Protein AF-Q5YMG5-F1 (afdb_monomer_lite)

Sequence (133 aa):
MTTTVGFLAGGKCPNTAEGRVHRGDNQGGLVGSVPVIFAFQHAYYVARSGEQVRALVLPEAPVSSADTIQKGINTIPDKTNYCLTITELEPARYLVEVFERRPSGETKTYRQNVTTVHRDGRTFIDTVTSADR

Organism: Nocardia farcinica (strain IFM 10152) (NCBI:txid247156)

Structure (mmCIF, N/CA/C/O backbone):
data_AF-Q5YMG5-F1
#
_entry.id   AF-Q5YMG5-F1
#
loop_
_atom_site.group_PDB
_atom_site.id
_atom_site.type_symbol
_atom_site.label_atom_id
_atom_site.label_alt_id
_atom_site.label_comp_id
_atom_site.label_asym_id
_atom_site.label_entity_id
_atom_site.label_seq_id
_atom_site.pdbx_PDB_ins_code
_atom_site.Cartn_x
_atom_site.Cartn_y
_atom_site.Cartn_z
_atom_site.occupancy
_atom_site.B_iso_or_equiv
_atom_site.auth_seq_id
_atom_site.auth_comp_id
_atom_site.auth_asym_id
_atom_site.auth_atom_id
_atom_site.pdbx_PDB_model_num
ATOM 1 N N . MET A 1 1 ? -2.208 27.158 -4.686 1.00 39.66 1 MET A N 1
ATOM 2 C CA . MET A 1 1 ? -1.676 26.349 -3.568 1.00 39.66 1 MET A CA 1
ATOM 3 C C . MET A 1 1 ? -2.827 26.084 -2.599 1.00 39.66 1 MET A C 1
ATOM 5 O O . MET A 1 1 ? -2.974 26.843 -1.653 1.00 39.66 1 MET A O 1
ATOM 9 N N . THR A 1 2 ? -3.719 25.115 -2.860 1.00 43.62 2 THR A N 1
ATOM 10 C CA . THR A 1 2 ? -4.968 25.048 -2.059 1.00 43.62 2 THR A CA 1
ATOM 11 C C . THR A 1 2 ? -5.607 23.664 -1.899 1.00 43.62 2 THR A C 1
ATOM 13 O O . THR A 1 2 ? -6.800 23.587 -1.636 1.00 43.62 2 THR A O 1
ATOM 16 N N . THR A 1 3 ? -4.858 22.562 -2.000 1.00 50.62 3 THR A N 1
ATOM 17 C CA . THR A 1 3 ? -5.481 21.218 -1.917 1.00 50.62 3 THR A CA 1
ATOM 18 C C . THR A 1 3 ? -5.083 20.416 -0.673 1.00 50.62 3 THR A C 1
ATOM 20 O O . THR A 1 3 ? -5.770 19.469 -0.302 1.00 50.62 3 THR A O 1
ATOM 23 N N . THR A 1 4 ? -4.021 20.799 0.043 1.00 48.53 4 THR A N 1
ATOM 24 C CA . THR A 1 4 ? -3.500 19.991 1.166 1.00 48.53 4 THR A CA 1
ATOM 25 C C . THR A 1 4 ? -4.309 20.138 2.466 1.00 48.53 4 THR A C 1
ATOM 27 O O . THR A 1 4 ? -4.292 19.238 3.299 1.00 48.53 4 THR A O 1
ATOM 30 N N . VAL A 1 5 ? -5.062 21.230 2.647 1.00 48.53 5 VAL A N 1
ATOM 31 C CA . VAL A 1 5 ? -5.711 21.554 3.938 1.00 48.53 5 VAL A CA 1
ATOM 32 C C . VAL A 1 5 ? -7.025 20.786 4.167 1.00 48.53 5 VAL A C 1
ATOM 34 O O . V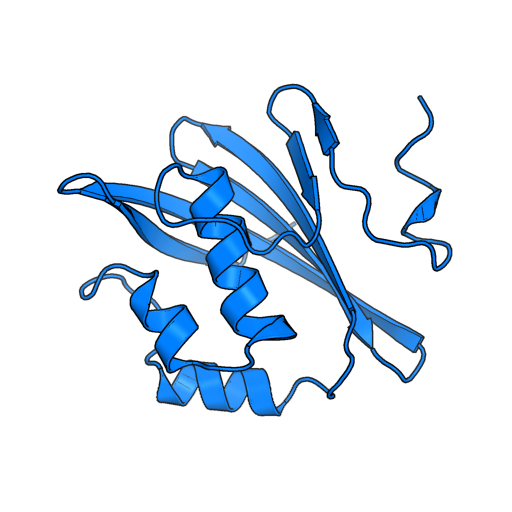AL A 1 5 ? -7.386 20.508 5.308 1.00 48.53 5 VAL A O 1
ATOM 37 N N . GLY A 1 6 ? -7.733 20.382 3.106 1.00 52.53 6 GLY A N 1
ATOM 38 C CA . GLY A 1 6 ? -9.088 19.823 3.229 1.00 52.53 6 GLY A CA 1
ATOM 39 C C . GLY A 1 6 ? -9.164 18.450 3.903 1.00 52.53 6 GLY A C 1
ATOM 40 O O . GLY A 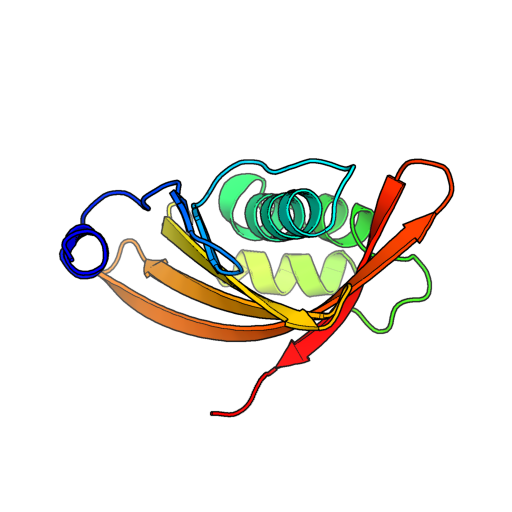1 6 ? -10.132 18.154 4.599 1.00 52.53 6 GLY A O 1
ATOM 41 N N . PHE A 1 7 ? -8.140 17.611 3.743 1.00 53.12 7 PHE A N 1
ATOM 42 C CA . PHE A 1 7 ? -8.189 16.233 4.230 1.00 53.12 7 PHE A CA 1
ATOM 43 C C . PHE A 1 7 ? -7.888 16.109 5.735 1.00 53.12 7 PHE A C 1
ATOM 45 O O . PHE A 1 7 ? -8.573 15.373 6.451 1.00 53.12 7 PHE A O 1
ATOM 52 N N . LEU A 1 8 ? -6.931 16.900 6.236 1.00 53.16 8 LEU A N 1
ATOM 53 C CA . LEU A 1 8 ? -6.587 16.949 7.664 1.00 53.16 8 LEU A CA 1
ATOM 54 C C . LEU A 1 8 ? -7.727 17.523 8.525 1.00 53.16 8 LEU A C 1
ATOM 56 O O . LEU A 1 8 ? -7.814 17.208 9.706 1.00 53.16 8 LEU A O 1
ATOM 60 N N . ALA A 1 9 ? -8.632 18.305 7.927 1.00 56.91 9 ALA A N 1
ATOM 61 C CA . ALA A 1 9 ? -9.778 18.926 8.592 1.00 56.91 9 ALA A CA 1
ATOM 62 C C . ALA A 1 9 ? -11.086 18.105 8.511 1.00 56.91 9 ALA A C 1
ATOM 64 O O . ALA A 1 9 ? -12.163 18.644 8.749 1.00 56.91 9 ALA A O 1
ATOM 65 N N . GLY A 1 10 ? -11.029 16.816 8.151 1.00 62.03 10 GLY A N 1
ATOM 66 C CA . GLY A 1 10 ? -12.227 15.962 8.088 1.00 62.03 10 GLY A CA 1
ATOM 67 C C . GLY A 1 10 ? -12.837 15.790 6.692 1.00 62.03 10 GLY A C 1
ATOM 68 O O . GLY A 1 10 ? -13.787 15.024 6.538 1.00 62.03 10 GLY A O 1
ATOM 69 N N . GLY A 1 11 ? -12.288 16.444 5.665 1.00 73.69 11 GLY A N 1
ATOM 70 C CA . GLY A 1 11 ? -12.762 16.331 4.286 1.00 73.69 11 GLY A CA 1
ATOM 71 C C . GLY A 1 11 ? -12.537 14.950 3.659 1.00 73.69 11 GLY A C 1
ATOM 72 O O . GLY A 1 11 ? -11.871 14.076 4.228 1.00 73.69 11 GLY A O 1
ATOM 73 N N . LYS A 1 12 ? -13.120 14.755 2.468 1.00 83.00 12 LYS A N 1
ATOM 74 C CA . LYS A 1 12 ? -12.897 13.565 1.628 1.00 83.00 12 LYS A CA 1
ATOM 75 C C . LYS A 1 12 ? -11.436 13.496 1.172 1.00 83.00 12 LYS A C 1
ATOM 77 O O . LYS A 1 12 ? -10.787 14.536 1.052 1.00 83.00 12 LYS A O 1
ATOM 82 N N . CYS A 1 13 ? -10.933 12.291 0.900 1.00 90.06 13 CYS A N 1
ATOM 83 C CA . CYS A 1 13 ? -9.623 12.139 0.275 1.00 90.06 13 CYS A CA 1
ATOM 84 C C . CYS A 1 13 ? -9.669 12.759 -1.133 1.00 90.06 13 CYS A C 1
ATOM 86 O O . CYS A 1 13 ? -10.543 12.404 -1.928 1.00 90.06 13 CYS A O 1
ATOM 88 N N . PRO A 1 14 ? -8.809 13.740 -1.447 1.00 89.44 14 PRO A N 1
ATOM 89 C CA . PRO A 1 14 ? -8.788 14.325 -2.776 1.00 89.44 14 PRO A CA 1
ATOM 90 C C . PRO A 1 14 ? -8.127 13.353 -3.756 1.00 89.44 14 PRO A C 1
ATOM 92 O O . PRO A 1 14 ? -7.106 12.748 -3.439 1.00 89.44 14 PRO A O 1
ATOM 95 N N . ASN A 1 15 ? -8.686 13.262 -4.960 1.00 91.56 15 ASN A N 1
ATOM 96 C CA . ASN A 1 15 ? -8.127 12.472 -6.050 1.00 91.56 15 ASN A CA 1
ATOM 97 C C . ASN A 1 15 ? -7.361 13.394 -6.998 1.00 91.56 15 ASN A C 1
ATOM 99 O O . ASN A 1 15 ? -7.971 14.096 -7.805 1.00 91.56 15 ASN A O 1
ATOM 103 N N . THR A 1 16 ? -6.033 13.433 -6.865 1.00 94.25 16 THR A N 1
ATOM 104 C CA . THR A 1 16 ? -5.163 14.319 -7.654 1.00 94.25 16 THR A CA 1
ATOM 105 C C . THR A 1 16 ? -3.921 13.602 -8.176 1.00 94.25 16 THR A C 1
ATOM 107 O O . THR A 1 16 ? -3.437 12.634 -7.587 1.00 94.25 16 THR A O 1
ATOM 110 N N . ALA A 1 17 ? -3.398 14.103 -9.295 1.00 95.31 17 ALA A N 1
ATOM 111 C CA . ALA A 1 17 ? -2.116 13.716 -9.869 1.00 95.31 17 ALA A CA 1
ATOM 112 C C . ALA A 1 17 ? -1.353 14.996 -10.238 1.00 95.31 17 ALA A C 1
ATOM 114 O O . ALA A 1 17 ? -1.767 15.737 -11.129 1.00 95.31 17 ALA A O 1
ATOM 115 N N . GLU A 1 18 ? -0.271 15.276 -9.517 1.00 94.19 18 GLU A N 1
ATOM 116 C CA . GLU A 1 18 ? 0.529 16.495 -9.642 1.00 94.19 18 GLU A CA 1
ATOM 117 C C . GLU A 1 18 ? 2.009 16.110 -9.771 1.00 94.19 18 GLU A C 1
ATOM 119 O O . GLU A 1 18 ? 2.692 15.802 -8.792 1.00 94.19 18 GLU A O 1
ATOM 124 N N . GLY A 1 19 ? 2.517 16.094 -11.006 1.00 94.88 19 GLY A N 1
ATOM 125 C CA . GLY A 1 19 ? 3.881 15.647 -11.286 1.00 94.88 19 GLY A CA 1
ATOM 126 C C . GLY A 1 19 ? 4.099 14.197 -10.845 1.00 94.88 19 GLY A C 1
ATOM 127 O O . GLY A 1 19 ? 3.452 13.294 -11.360 1.00 94.88 19 GLY A O 1
ATOM 128 N N . ARG A 1 20 ? 5.010 13.992 -9.886 1.00 96.44 20 ARG A N 1
ATOM 129 C CA . ARG A 1 20 ? 5.358 12.674 -9.317 1.00 96.44 20 ARG A CA 1
ATOM 130 C C . ARG A 1 20 ? 4.530 12.291 -8.087 1.00 96.44 20 ARG A C 1
ATOM 132 O O . ARG A 1 20 ? 4.823 11.282 -7.450 1.00 96.44 20 ARG A O 1
ATOM 139 N N . VAL A 1 21 ? 3.546 13.110 -7.713 1.00 97.69 21 VAL A N 1
ATOM 140 C CA . VAL A 1 21 ? 2.732 12.909 -6.513 1.00 97.69 21 VAL A CA 1
ATOM 141 C C . VAL A 1 21 ? 1.295 12.599 -6.906 1.00 97.69 21 VAL A C 1
ATOM 143 O O . VAL A 1 21 ? 0.642 13.375 -7.603 1.00 97.69 21 VAL A O 1
ATOM 146 N N . HIS A 1 22 ? 0.784 11.482 -6.405 1.00 97.56 22 HIS A N 1
ATOM 147 C CA . HIS A 1 22 ? -0.602 11.064 -6.561 1.00 97.56 22 HIS A CA 1
ATOM 148 C C . HIS A 1 22 ? -1.265 10.986 -5.192 1.00 97.56 22 HIS A C 1
ATOM 150 O O . HIS A 1 22 ? -0.692 10.435 -4.252 1.00 97.56 22 HIS A O 1
ATOM 156 N N . ARG A 1 23 ? -2.480 11.514 -5.070 1.00 97.50 23 ARG A N 1
ATOM 157 C CA 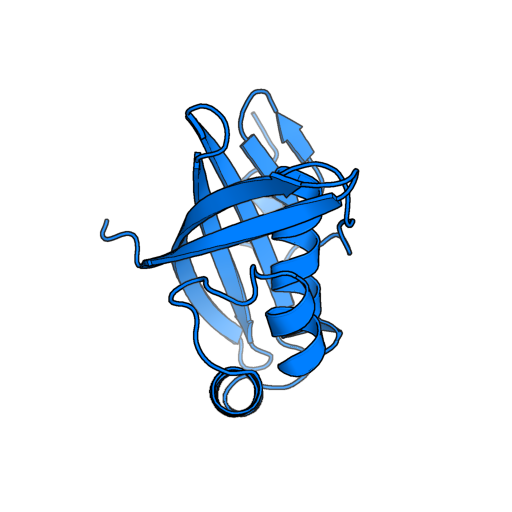. ARG A 1 23 ? -3.272 11.438 -3.840 1.00 97.50 23 ARG A CA 1
ATOM 158 C C . ARG A 1 23 ? -4.636 10.843 -4.140 1.00 97.50 23 ARG A C 1
ATOM 160 O O . ARG A 1 23 ? -5.190 11.113 -5.205 1.00 97.50 23 ARG A O 1
ATOM 167 N N . GLY A 1 24 ? -5.142 10.009 -3.239 1.00 96.31 24 GLY A N 1
ATOM 168 C CA . GLY A 1 24 ? -6.451 9.393 -3.424 1.00 96.31 24 GLY A CA 1
ATOM 169 C C . GLY A 1 24 ? -6.716 8.171 -2.555 1.00 96.31 24 GLY A C 1
ATOM 170 O O . GLY A 1 24 ? -5.851 7.689 -1.822 1.00 96.31 24 GLY A O 1
ATOM 171 N N . ASP A 1 25 ? -7.933 7.667 -2.681 1.00 95.62 25 ASP A N 1
ATOM 172 C CA . ASP A 1 25 ? -8.449 6.428 -2.093 1.00 95.62 25 ASP A CA 1
ATOM 173 C C . ASP A 1 25 ? -9.140 5.556 -3.161 1.00 95.62 25 ASP A C 1
ATOM 175 O O . ASP A 1 25 ? -9.954 4.687 -2.857 1.00 95.62 25 ASP A O 1
ATOM 179 N N . ASN A 1 26 ? -8.808 5.787 -4.437 1.00 93.56 26 ASN A N 1
ATOM 180 C CA . ASN A 1 26 ? -9.401 5.080 -5.570 1.00 93.56 26 ASN A CA 1
ATOM 181 C C . ASN A 1 26 ? -9.165 3.564 -5.497 1.00 93.56 26 ASN A C 1
ATOM 183 O O . ASN A 1 26 ? -8.157 3.098 -4.967 1.00 93.56 26 ASN A O 1
ATOM 187 N N . GLN A 1 27 ? -10.042 2.805 -6.161 1.00 96.44 27 GLN A N 1
ATOM 188 C CA . GLN A 1 27 ? -9.930 1.348 -6.291 1.00 96.44 27 GLN A CA 1
ATOM 189 C C . GLN A 1 27 ? -8.623 0.885 -6.956 1.00 96.44 27 GLN A C 1
ATOM 191 O O . GLN A 1 27 ? -8.182 -0.235 -6.718 1.00 96.44 27 GLN A O 1
ATOM 196 N N . GLY A 1 28 ? -7.992 1.726 -7.780 1.00 97.56 28 GLY A N 1
ATOM 197 C CA . GLY A 1 28 ? -6.759 1.383 -8.485 1.00 97.56 28 GLY A CA 1
ATOM 198 C C . GLY A 1 28 ? -6.980 0.444 -9.672 1.00 97.56 28 GLY A C 1
ATOM 199 O O . GLY A 1 28 ? -8.036 0.454 -10.301 1.00 97.56 28 GLY A O 1
ATOM 200 N N . GLY A 1 29 ? -5.960 -0.343 -10.015 1.00 97.88 29 GLY A N 1
ATOM 201 C CA . GLY A 1 29 ? -5.994 -1.257 -11.155 1.00 97.88 29 GLY A CA 1
ATOM 202 C C . GLY A 1 29 ? -4.789 -2.192 -11.215 1.00 97.88 29 GLY A C 1
ATOM 203 O O . GLY A 1 29 ? -3.855 -2.079 -10.430 1.00 97.88 29 GLY A O 1
ATOM 204 N N . LEU A 1 30 ? -4.811 -3.130 -12.163 1.00 98.12 30 LEU A N 1
ATOM 205 C CA . LEU A 1 30 ? -3.778 -4.167 -12.303 1.00 98.12 30 LEU A CA 1
ATOM 206 C C . LEU A 1 30 ? -2.646 -3.790 -13.269 1.00 98.12 30 LEU A C 1
ATOM 208 O O . LEU A 1 30 ? -1.695 -4.553 -13.417 1.00 98.12 30 LEU A O 1
ATOM 212 N N . VAL A 1 31 ? -2.744 -2.645 -13.945 1.00 97.94 31 VAL A N 1
ATOM 213 C CA . VAL A 1 31 ? -1.767 -2.187 -14.940 1.00 97.94 31 VAL A CA 1
ATOM 214 C C . VAL A 1 31 ? -1.295 -0.790 -14.562 1.00 97.94 31 VAL A C 1
ATOM 216 O O . VAL A 1 31 ? -2.105 0.124 -14.420 1.00 97.94 31 VAL A O 1
ATOM 219 N N . GLY A 1 32 ? 0.020 -0.637 -14.405 1.00 97.75 32 GLY A N 1
ATOM 220 C CA . GLY A 1 32 ? 0.666 0.594 -13.952 1.00 97.75 32 GLY A CA 1
ATOM 221 C C . GLY A 1 32 ? 0.959 0.591 -12.450 1.00 97.75 32 GLY A C 1
ATOM 222 O O . GLY A 1 32 ? 0.188 0.070 -11.645 1.00 97.75 32 GLY A O 1
ATOM 223 N N . SER A 1 33 ? 2.084 1.195 -12.066 1.00 97.88 33 SER A N 1
ATOM 224 C CA . SER A 1 33 ? 2.596 1.162 -10.691 1.00 97.88 33 SER A CA 1
ATOM 225 C C . SER A 1 33 ? 1.701 1.893 -9.690 1.00 97.88 33 SER A C 1
ATOM 227 O O . SER A 1 33 ? 1.338 1.342 -8.657 1.00 97.88 33 SER A O 1
ATOM 229 N N . VAL A 1 34 ? 1.274 3.116 -10.010 1.00 98.12 34 VAL A N 1
ATOM 230 C CA . VAL A 1 34 ? 0.360 3.884 -9.148 1.00 98.12 34 VAL A CA 1
ATOM 231 C C . VAL A 1 34 ? -1.016 3.202 -9.032 1.00 98.12 34 VAL A C 1
ATOM 233 O O . VAL A 1 34 ? -1.485 3.026 -7.906 1.00 98.12 34 VAL A O 1
ATOM 236 N N . PRO A 1 35 ? -1.653 2.740 -10.132 1.00 98.50 35 PRO A N 1
ATOM 237 C CA . PRO A 1 35 ? -2.873 1.939 -10.045 1.00 98.50 35 PRO A CA 1
ATOM 238 C C . PRO A 1 35 ? -2.758 0.693 -9.159 1.00 98.50 35 PRO A C 1
ATOM 240 O O . PRO A 1 35 ? -3.672 0.456 -8.367 1.00 98.50 35 PRO A O 1
ATOM 243 N N . VAL A 1 36 ? -1.665 -0.081 -9.235 1.00 98.69 36 VAL A N 1
ATOM 244 C CA . VAL A 1 36 ? -1.529 -1.287 -8.395 1.00 98.69 36 VAL A CA 1
ATOM 245 C C . VAL A 1 36 ? -1.326 -0.943 -6.919 1.00 98.69 36 VAL A C 1
ATOM 247 O O . VAL A 1 36 ? -1.850 -1.646 -6.058 1.00 98.69 36 VAL A O 1
ATOM 250 N N . ILE A 1 37 ? -0.648 0.167 -6.604 1.00 98.69 37 ILE A N 1
ATOM 251 C CA . ILE A 1 37 ? -0.499 0.648 -5.221 1.00 98.69 37 ILE A CA 1
ATOM 252 C C . ILE A 1 37 ? -1.857 1.069 -4.645 1.00 98.69 37 ILE A C 1
ATOM 254 O O . ILE A 1 37 ? -2.180 0.704 -3.513 1.00 98.69 37 ILE A O 1
ATOM 258 N N . PHE A 1 38 ? -2.685 1.776 -5.423 1.00 98.69 38 PHE A N 1
ATOM 259 C CA . PHE A 1 38 ? -4.064 2.074 -5.022 1.00 98.69 38 PHE A CA 1
ATOM 260 C C . PHE A 1 38 ? -4.870 0.791 -4.783 1.00 98.69 38 PHE A C 1
ATOM 262 O O . PHE A 1 38 ? -5.496 0.659 -3.732 1.00 98.69 38 PHE A O 1
ATOM 269 N N . ALA A 1 39 ? -4.789 -0.183 -5.697 1.00 98.75 39 ALA A N 1
ATOM 270 C CA . ALA A 1 39 ? -5.488 -1.460 -5.561 1.00 98.75 39 ALA A CA 1
ATOM 271 C C . ALA A 1 39 ? -5.050 -2.241 -4.318 1.00 98.75 39 ALA A C 1
ATOM 273 O O . ALA A 1 39 ? -5.889 -2.811 -3.624 1.00 98.75 39 ALA A O 1
ATOM 274 N N . PHE A 1 40 ? -3.753 -2.224 -4.003 1.00 98.69 40 PHE A N 1
ATOM 275 C CA . PHE A 1 40 ? -3.192 -2.898 -2.834 1.00 98.69 40 PHE A CA 1
ATOM 276 C C . PHE A 1 40 ? -3.791 -2.358 -1.531 1.00 98.69 40 PHE A C 1
ATOM 278 O O . PHE A 1 40 ? -4.259 -3.127 -0.693 1.00 98.69 40 PHE A O 1
ATOM 285 N N . GLN A 1 41 ? -3.853 -1.034 -1.384 1.00 98.25 41 GLN A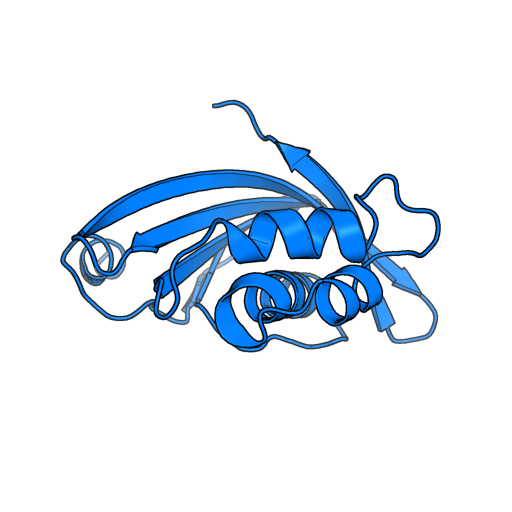 N 1
ATOM 286 C CA . GLN A 1 41 ? -4.418 -0.404 -0.188 1.00 98.25 41 GLN A CA 1
ATOM 287 C C . GLN A 1 41 ? -5.950 -0.495 -0.159 1.00 98.25 41 GLN A C 1
ATOM 289 O O . GLN A 1 41 ? -6.535 -0.714 0.900 1.00 98.25 41 GLN A O 1
ATOM 294 N N . HIS A 1 42 ? -6.617 -0.410 -1.312 1.00 98.25 42 HIS A N 1
ATOM 295 C CA . HIS A 1 42 ? -8.064 -0.605 -1.400 1.00 98.25 42 HIS A CA 1
ATOM 296 C C . HIS A 1 42 ? -8.470 -2.032 -0.999 1.00 98.25 42 HIS A C 1
ATOM 298 O O . HIS A 1 42 ? -9.454 -2.222 -0.280 1.00 98.25 42 HIS A O 1
ATOM 304 N N . ALA A 1 43 ? -7.690 -3.044 -1.390 1.00 98.62 43 ALA A N 1
ATOM 305 C CA . ALA A 1 43 ? -7.898 -4.421 -0.948 1.00 98.62 43 ALA A CA 1
ATOM 306 C C . ALA A 1 43 ? -7.773 -4.568 0.583 1.00 98.62 43 ALA A C 1
ATOM 308 O O . ALA A 1 43 ? -8.504 -5.352 1.193 1.00 98.62 43 ALA A O 1
ATOM 309 N N . TYR A 1 44 ? -6.900 -3.773 1.210 1.00 98.19 44 TYR A N 1
ATOM 310 C CA . TYR A 1 44 ? -6.682 -3.767 2.656 1.00 98.19 44 TYR A CA 1
ATOM 311 C C . TYR A 1 44 ? -7.804 -3.050 3.428 1.00 98.19 44 TYR A C 1
ATOM 313 O O . TYR A 1 44 ? -8.380 -3.618 4.356 1.00 98.19 44 TYR A O 1
ATOM 321 N N . TYR A 1 45 ? -8.147 -1.816 3.045 1.00 97.06 45 TYR A N 1
ATOM 322 C CA . TYR A 1 45 ? -9.074 -0.971 3.812 1.00 97.06 45 TYR A CA 1
ATOM 323 C C . TYR A 1 45 ? -10.542 -1.120 3.410 1.00 97.06 45 TYR A C 1
ATOM 325 O O . TYR A 1 45 ? -11.412 -1.023 4.276 1.00 97.06 45 TYR A O 1
ATOM 333 N N . VAL A 1 46 ? -10.827 -1.361 2.125 1.00 96.94 46 VAL A N 1
ATOM 334 C CA . VAL A 1 46 ? -12.202 -1.414 1.598 1.00 96.94 46 VAL A CA 1
ATOM 335 C C . VAL A 1 46 ? -12.663 -2.850 1.409 1.00 96.94 46 VAL A C 1
ATOM 337 O O . VAL A 1 46 ? -13.664 -3.245 2.000 1.00 96.94 46 VAL A O 1
ATOM 340 N N . ALA A 1 47 ? -11.924 -3.655 0.638 1.00 97.81 47 ALA A N 1
ATOM 341 C CA . ALA A 1 47 ? -12.283 -5.063 0.445 1.00 97.81 47 ALA A CA 1
ATOM 342 C C . ALA A 1 47 ? -12.019 -5.913 1.700 1.00 97.81 47 ALA A C 1
ATOM 344 O O . ALA A 1 47 ? -12.607 -6.982 1.847 1.00 97.81 47 ALA A O 1
ATOM 345 N N . ARG A 1 48 ? -11.136 -5.436 2.594 1.00 98.25 48 ARG A N 1
ATOM 346 C CA . ARG A 1 48 ? -10.773 -6.065 3.875 1.00 98.25 48 ARG A CA 1
ATOM 347 C C . ARG A 1 48 ? -10.393 -7.545 3.726 1.00 98.25 48 ARG A C 1
ATOM 349 O O . ARG A 1 48 ? -10.741 -8.371 4.569 1.00 98.25 48 ARG A O 1
ATOM 356 N N . SER A 1 49 ? -9.652 -7.863 2.660 1.00 98.69 49 SER A N 1
ATOM 357 C CA . SER A 1 49 ? -9.284 -9.231 2.280 1.00 98.69 49 SER A CA 1
ATOM 358 C C . SER A 1 49 ? -7.774 -9.386 2.107 1.00 98.69 49 SER A C 1
ATOM 360 O O . SER A 1 49 ? -7.180 -8.862 1.163 1.00 98.69 49 SER A O 1
ATOM 362 N N . GLY A 1 50 ? -7.151 -10.167 2.991 1.00 98.56 50 GLY A N 1
ATOM 363 C CA . GLY A 1 50 ? -5.731 -10.504 2.911 1.00 98.56 50 GLY A CA 1
ATOM 364 C C . GLY A 1 50 ? -5.373 -11.303 1.656 1.00 98.56 50 GLY A C 1
ATOM 365 O O . GLY A 1 50 ? -4.272 -11.152 1.129 1.00 98.56 50 GLY A O 1
ATOM 366 N N . GLU A 1 51 ? -6.311 -12.094 1.129 1.00 98.69 51 GLU A N 1
ATOM 367 C CA . GLU A 1 51 ? -6.155 -12.809 -0.141 1.00 98.69 51 GLU A CA 1
ATOM 368 C C . GLU A 1 51 ? -6.052 -11.834 -1.319 1.00 98.69 51 GLU A C 1
ATOM 370 O O . GLU A 1 51 ? -5.102 -11.913 -2.098 1.00 98.69 51 GLU A O 1
ATOM 375 N N . GLN A 1 52 ? -6.968 -10.862 -1.413 1.00 98.75 52 GLN A N 1
ATOM 376 C CA . GLN A 1 52 ? -6.928 -9.855 -2.479 1.00 98.75 52 GLN A CA 1
ATOM 377 C C . GLN A 1 52 ? -5.672 -8.985 -2.395 1.00 98.75 52 GLN A C 1
ATOM 379 O O . GLN A 1 52 ? -5.067 -8.686 -3.423 1.00 98.75 52 GLN A O 1
ATOM 384 N N . VAL A 1 53 ? -5.235 -8.629 -1.181 1.00 98.69 53 VAL A N 1
ATOM 385 C CA . VAL A 1 53 ? -3.956 -7.935 -0.979 1.00 98.69 53 VAL A CA 1
ATOM 386 C C . VAL A 1 53 ? -2.807 -8.794 -1.508 1.00 98.69 53 VAL A C 1
ATOM 388 O O . VAL A 1 53 ? -1.996 -8.323 -2.305 1.00 98.69 53 VAL A O 1
ATOM 391 N N . ARG A 1 54 ? -2.739 -10.073 -1.116 1.00 98.44 54 ARG A N 1
ATOM 392 C CA . ARG A 1 54 ? -1.635 -10.956 -1.507 1.00 98.44 54 ARG A CA 1
ATOM 393 C C . ARG A 1 54 ? -1.618 -11.264 -3.002 1.00 98.44 54 ARG A C 1
ATOM 395 O O . ARG A 1 54 ? -0.531 -11.417 -3.556 1.00 98.44 54 ARG A O 1
ATOM 402 N N . ALA A 1 55 ? -2.780 -11.304 -3.650 1.00 98.31 55 ALA A N 1
ATOM 403 C CA . ALA A 1 55 ? -2.913 -11.518 -5.087 1.00 98.31 55 ALA A CA 1
ATOM 404 C C . ALA A 1 55 ? -2.284 -10.392 -5.923 1.00 98.31 55 ALA A C 1
ATOM 406 O O . ALA A 1 55 ? -1.932 -10.630 -7.076 1.00 98.31 55 ALA A O 1
ATOM 407 N N . LEU A 1 56 ? -2.145 -9.179 -5.373 1.00 98.62 56 LEU A N 1
ATOM 408 C CA . LEU A 1 56 ? -1.512 -8.018 -6.019 1.00 98.62 56 LEU A CA 1
ATOM 409 C C . LEU A 1 56 ? 0.012 -7.980 -5.842 1.00 98.62 56 LEU A C 1
ATOM 411 O O . LEU A 1 56 ? 0.691 -7.151 -6.449 1.00 98.62 56 LEU A O 1
ATOM 415 N N . VAL A 1 57 ? 0.546 -8.873 -5.016 1.00 98.50 57 VAL A N 1
ATOM 416 C CA . VAL A 1 57 ? 1.964 -8.980 -4.688 1.00 98.50 57 VAL A CA 1
ATOM 417 C C . VAL A 1 57 ? 2.568 -10.158 -5.446 1.00 98.50 57 VAL A C 1
ATOM 419 O O . VAL A 1 57 ? 1.911 -11.186 -5.618 1.00 98.50 57 VAL A O 1
ATOM 422 N N . LEU A 1 58 ? 3.828 -10.049 -5.865 1.00 97.19 58 LEU A N 1
ATOM 423 C CA . LEU A 1 58 ? 4.547 -11.182 -6.444 1.00 97.19 58 LEU A CA 1
ATOM 424 C C . LEU A 1 58 ? 4.509 -12.414 -5.521 1.00 97.19 58 LEU A C 1
ATOM 426 O O . LEU A 1 58 ? 4.669 -12.275 -4.304 1.00 97.19 58 LEU A O 1
ATOM 430 N N . PRO A 1 59 ? 4.310 -13.635 -6.041 1.00 94.38 59 PRO A N 1
ATOM 431 C CA . PRO A 1 59 ? 4.306 -14.845 -5.217 1.00 94.38 59 PRO A CA 1
ATOM 432 C C . PRO A 1 59 ? 5.586 -15.028 -4.388 1.00 94.38 59 PRO A C 1
ATOM 434 O O . PRO A 1 59 ? 5.505 -15.428 -3.232 1.00 94.38 59 PRO A O 1
ATOM 437 N N . GLU A 1 60 ? 6.744 -14.663 -4.932 1.00 94.38 60 GLU A N 1
ATOM 438 C CA . GLU A 1 60 ? 8.057 -14.798 -4.295 1.00 94.38 60 GLU A CA 1
ATOM 439 C C . GLU A 1 60 ? 8.489 -13.593 -3.441 1.00 94.38 60 GLU A C 1
ATOM 441 O O . GLU A 1 60 ? 9.515 -13.659 -2.765 1.00 94.38 60 GLU A O 1
ATOM 446 N N . ALA A 1 61 ? 7.732 -12.491 -3.465 1.00 95.50 61 ALA A N 1
ATOM 447 C CA . ALA A 1 61 ? 8.083 -11.282 -2.729 1.00 95.50 61 ALA A CA 1
ATOM 448 C C . ALA A 1 61 ? 8.092 -11.507 -1.206 1.00 95.50 61 ALA A C 1
ATOM 450 O O . ALA A 1 61 ? 7.233 -12.232 -0.685 1.00 95.50 61 ALA A O 1
ATOM 451 N N . PRO A 1 62 ? 8.981 -10.818 -0.463 1.00 93.44 62 PRO A N 1
ATOM 452 C CA . PRO A 1 62 ? 9.104 -10.921 0.992 1.00 93.44 62 PRO A CA 1
ATOM 453 C C . PRO A 1 62 ? 7.996 -10.142 1.727 1.00 93.44 62 PRO A C 1
ATOM 455 O O . PRO A 1 62 ? 8.250 -9.377 2.654 1.00 93.44 62 PRO A O 1
ATOM 458 N N . VAL A 1 63 ? 6.746 -10.315 1.304 1.00 94.25 63 VAL A N 1
ATOM 459 C CA . VAL A 1 63 ? 5.554 -9.734 1.927 1.00 94.25 63 VAL A CA 1
ATOM 460 C C . VAL A 1 63 ? 4.797 -10.839 2.658 1.00 94.25 63 VAL A C 1
ATOM 462 O O . VAL A 1 63 ? 4.757 -11.989 2.220 1.00 94.25 63 VAL A O 1
ATOM 465 N N . SER A 1 64 ? 4.184 -10.475 3.786 1.00 96.12 64 SER A N 1
ATOM 466 C CA . SER A 1 64 ? 3.413 -11.381 4.644 1.00 96.12 64 SER A CA 1
ATOM 467 C C . SER A 1 64 ? 2.387 -12.231 3.876 1.00 96.12 64 SER A C 1
ATOM 469 O O . SER A 1 64 ? 1.838 -11.809 2.859 1.00 96.12 64 SER A O 1
ATOM 471 N N . SER A 1 65 ? 2.085 -13.427 4.393 1.00 97.75 65 SER A N 1
ATOM 472 C CA . SER A 1 65 ? 1.030 -14.293 3.848 1.00 97.75 65 SER A CA 1
ATOM 473 C C . SER A 1 65 ? -0.360 -13.653 3.948 1.00 97.75 65 SER A C 1
ATOM 475 O O . SER A 1 65 ? -0.587 -12.788 4.796 1.00 97.75 65 SER A O 1
ATOM 477 N N . ALA A 1 66 ? -1.310 -14.128 3.132 1.00 98.38 66 ALA A N 1
ATOM 478 C CA . ALA A 1 66 ? -2.702 -13.671 3.164 1.00 98.38 66 ALA A CA 1
ATOM 479 C C . ALA A 1 66 ? -3.313 -13.752 4.577 1.00 98.38 66 ALA A C 1
ATOM 481 O O . ALA A 1 66 ? -3.902 -12.778 5.035 1.00 98.38 66 ALA A O 1
ATOM 482 N N . ASP A 1 67 ? -3.086 -14.848 5.309 1.00 98.44 67 ASP A N 1
ATOM 483 C CA . ASP A 1 67 ? -3.588 -15.015 6.682 1.00 98.44 67 ASP A CA 1
ATOM 484 C C . ASP A 1 67 ? -2.981 -14.012 7.667 1.00 98.44 67 ASP A C 1
ATOM 486 O O . ASP A 1 67 ? -3.665 -13.483 8.543 1.00 98.44 67 ASP A O 1
ATOM 490 N N . THR A 1 68 ? -1.682 -13.733 7.536 1.00 98.25 68 THR A N 1
ATOM 491 C CA . THR A 1 68 ? -1.000 -12.752 8.392 1.00 98.25 68 THR A CA 1
ATOM 492 C C . THR A 1 68 ? -1.499 -11.342 8.096 1.00 98.25 68 THR A C 1
ATOM 494 O O . THR A 1 68 ? -1.781 -10.579 9.021 1.00 98.25 68 THR A O 1
ATOM 497 N N . ILE A 1 69 ? -1.687 -11.016 6.816 1.00 98.38 69 ILE A N 1
ATOM 498 C CA . ILE A 1 69 ? -2.296 -9.755 6.391 1.00 98.38 69 ILE A CA 1
ATOM 499 C C . ILE A 1 69 ? -3.723 -9.652 6.937 1.00 98.38 69 ILE A C 1
ATOM 501 O O . ILE A 1 69 ? -4.072 -8.622 7.511 1.00 98.38 69 ILE A O 1
ATOM 505 N N . GLN A 1 70 ? -4.528 -10.714 6.834 1.00 98.81 70 GLN A N 1
ATOM 506 C CA . GLN A 1 70 ? -5.903 -10.729 7.330 1.00 98.81 70 GLN A CA 1
ATOM 507 C C . GLN A 1 70 ? -5.964 -10.479 8.839 1.00 98.81 70 GLN A C 1
ATOM 509 O O . GLN A 1 70 ? -6.799 -9.701 9.296 1.00 98.81 70 GLN A O 1
ATOM 514 N N . LYS A 1 71 ? -5.050 -11.069 9.622 1.00 98.44 71 LYS A N 1
ATOM 515 C CA . LYS A 1 71 ? -4.932 -10.767 11.057 1.00 98.44 71 LYS A CA 1
ATOM 516 C C . LYS A 1 71 ? -4.695 -9.275 11.295 1.00 98.44 71 LYS A C 1
ATOM 518 O O . LYS A 1 71 ? -5.339 -8.713 12.173 1.00 98.44 71 LYS A O 1
ATOM 523 N N . GLY A 1 72 ? -3.838 -8.636 10.496 1.00 96.69 72 GLY A N 1
ATOM 524 C CA . GLY A 1 72 ? -3.623 -7.187 10.525 1.00 96.69 72 GLY A CA 1
ATOM 525 C C . GLY A 1 72 ? -4.890 -6.390 10.204 1.00 96.69 72 GLY A C 1
ATOM 526 O O . GLY A 1 72 ? -5.282 -5.536 10.997 1.00 96.69 72 GLY A O 1
ATOM 527 N N . ILE A 1 73 ? -5.574 -6.720 9.102 1.00 98.25 73 ILE A N 1
ATOM 528 C CA . ILE A 1 73 ? -6.839 -6.082 8.685 1.00 98.25 73 ILE A CA 1
ATOM 529 C C . ILE A 1 73 ? -7.884 -6.148 9.807 1.00 98.25 73 ILE A C 1
ATOM 531 O O . ILE A 1 73 ? -8.554 -5.154 10.089 1.00 98.25 73 ILE A O 1
ATOM 535 N N . ASN A 1 74 ? -7.980 -7.289 10.495 1.00 98.06 74 ASN A N 1
ATOM 536 C CA . ASN A 1 74 ? -8.928 -7.503 11.588 1.00 98.06 74 ASN A CA 1
ATOM 537 C C . ASN A 1 74 ? -8.641 -6.630 12.825 1.00 98.06 74 ASN A C 1
ATOM 539 O O . ASN A 1 74 ? -9.527 -6.449 13.657 1.00 98.06 74 ASN A O 1
ATOM 543 N N . THR A 1 75 ? -7.433 -6.066 12.959 1.00 96.56 75 THR A N 1
ATOM 544 C CA . THR A 1 75 ? -7.123 -5.085 14.019 1.00 96.56 75 THR A CA 1
ATOM 545 C C . THR A 1 75 ? -7.606 -3.669 13.692 1.00 96.56 75 THR A C 1
ATOM 547 O O . THR A 1 75 ? -7.645 -2.808 14.575 1.00 96.56 75 THR A O 1
ATOM 550 N N . ILE A 1 76 ? -7.965 -3.405 12.432 1.00 96.25 76 ILE A N 1
ATOM 551 C CA . ILE A 1 76 ? -8.433 -2.099 11.970 1.00 96.25 76 ILE A CA 1
ATOM 552 C C . ILE A 1 76 ? -9.960 -2.049 12.078 1.00 96.25 76 ILE A C 1
ATOM 554 O O . ILE A 1 76 ? -10.629 -2.906 11.489 1.00 96.25 76 ILE A O 1
ATOM 558 N N . PRO A 1 77 ? -10.535 -1.052 12.779 1.00 96.31 77 PRO A N 1
ATOM 559 C CA . PRO A 1 77 ? -11.983 -0.906 12.878 1.00 96.31 77 PRO A CA 1
ATOM 560 C C . PRO A 1 77 ? -12.654 -0.794 11.507 1.00 96.31 77 PRO A C 1
ATOM 562 O O . PRO A 1 77 ? -12.142 -0.118 10.607 1.00 96.31 77 PRO A O 1
ATOM 565 N N . ASP A 1 78 ? -13.839 -1.389 11.370 1.00 93.25 78 ASP A N 1
ATOM 566 C CA . ASP A 1 78 ? -14.690 -1.158 10.203 1.00 93.25 78 ASP A CA 1
ATOM 567 C C . ASP A 1 78 ? -14.979 0.340 10.041 1.00 93.25 78 ASP A C 1
ATOM 569 O O . ASP A 1 78 ? -15.053 1.088 11.018 1.00 93.25 78 ASP A O 1
ATOM 573 N N . LYS A 1 79 ? -15.166 0.785 8.793 1.00 90.00 79 LYS A N 1
ATOM 574 C CA . LYS A 1 79 ? -15.395 2.200 8.438 1.00 90.00 79 LYS A CA 1
ATOM 575 C C . LYS A 1 79 ? -14.219 3.135 8.774 1.00 90.00 79 LYS A C 1
ATOM 577 O O . LYS A 1 79 ? -14.402 4.353 8.825 1.00 90.00 79 LYS A O 1
ATOM 582 N N . THR A 1 80 ? -13.013 2.595 8.974 1.00 94.56 80 THR A N 1
ATOM 583 C CA . THR A 1 80 ? -11.782 3.398 8.939 1.00 94.56 80 THR A CA 1
ATOM 584 C C . THR A 1 80 ? -11.627 4.001 7.545 1.00 94.56 80 THR A C 1
ATOM 586 O O . THR A 1 80 ? -11.620 3.284 6.549 1.00 94.56 80 THR A O 1
ATOM 589 N N . ASN A 1 81 ? -11.528 5.328 7.476 1.00 94.19 81 ASN A N 1
ATOM 590 C CA . ASN A 1 81 ? -11.224 6.026 6.231 1.00 94.19 81 ASN A CA 1
ATOM 591 C C . ASN A 1 81 ? -9.710 6.056 6.044 1.00 94.19 81 ASN A C 1
ATOM 593 O O . ASN A 1 81 ? -8.978 6.193 7.026 1.00 94.19 81 ASN A O 1
ATOM 597 N N . TYR A 1 82 ? -9.252 6.001 4.798 1.00 96.00 82 TYR A N 1
ATOM 598 C CA . TYR A 1 82 ? -7.841 6.151 4.471 1.00 96.00 82 TYR A CA 1
ATOM 599 C C . TYR A 1 82 ? -7.647 7.120 3.305 1.00 96.00 82 TYR A C 1
ATOM 601 O O . TYR A 1 82 ? -8.585 7.429 2.575 1.00 96.00 82 TYR A O 1
ATOM 609 N N . CYS A 1 83 ? -6.430 7.630 3.153 1.00 96.88 83 CYS A N 1
ATOM 610 C CA . CYS A 1 83 ? -6.026 8.410 1.990 1.00 96.88 83 CYS A CA 1
ATOM 611 C C . CYS A 1 83 ? -4.538 8.220 1.756 1.00 96.88 8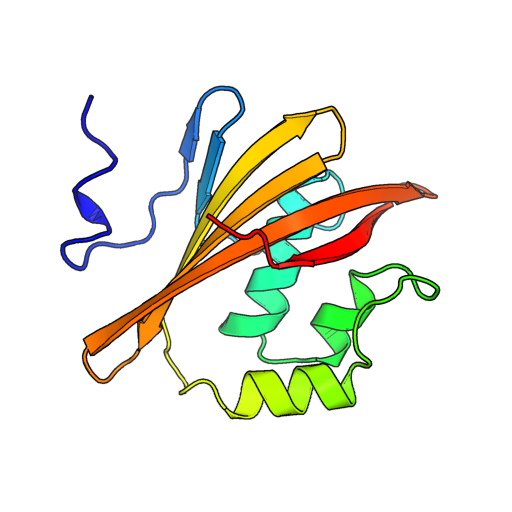3 CYS A C 1
ATOM 613 O O . CYS A 1 83 ? -3.736 8.329 2.689 1.00 96.88 83 CYS A O 1
ATOM 615 N N . LEU A 1 84 ? -4.179 7.938 0.510 1.00 98.06 84 LEU A N 1
ATOM 616 C CA . LEU A 1 84 ? -2.796 7.734 0.118 1.00 98.06 84 LEU A CA 1
ATOM 617 C C . LEU A 1 84 ? -2.193 9.032 -0.387 1.00 98.06 84 LEU A C 1
ATOM 619 O O . LEU A 1 84 ? -2.846 9.766 -1.120 1.00 98.06 84 LEU A O 1
ATOM 623 N N . THR A 1 85 ? -0.926 9.266 -0.068 1.00 97.88 85 THR A N 1
ATOM 624 C CA . THR A 1 85 ? -0.036 10.106 -0.875 1.00 97.88 85 THR A CA 1
ATOM 625 C C . THR A 1 85 ? 1.082 9.213 -1.399 1.00 97.88 85 THR A C 1
ATOM 627 O O . THR A 1 85 ? 1.865 8.677 -0.623 1.00 97.88 85 THR A O 1
ATOM 630 N N . ILE A 1 86 ? 1.130 9.021 -2.712 1.00 98.25 86 ILE A N 1
ATOM 631 C CA . ILE A 1 86 ? 2.115 8.199 -3.412 1.00 98.25 86 ILE A CA 1
ATOM 632 C C . ILE A 1 86 ? 3.077 9.152 -4.111 1.00 98.25 86 ILE A C 1
ATOM 634 O O . ILE A 1 86 ? 2.659 9.923 -4.971 1.00 98.25 86 ILE A O 1
ATOM 638 N N . THR A 1 87 ? 4.353 9.099 -3.749 1.00 98.38 87 THR A N 1
ATOM 639 C CA . THR A 1 87 ? 5.411 9.904 -4.364 1.00 98.38 87 THR A CA 1
ATOM 640 C C . THR A 1 87 ? 6.369 8.988 -5.106 1.00 98.38 87 THR A C 1
ATOM 642 O O . THR A 1 87 ? 6.990 8.123 -4.493 1.00 98.38 87 THR A O 1
ATOM 645 N N . GLU A 1 88 ? 6.508 9.176 -6.415 1.00 98.06 88 GLU A N 1
ATOM 646 C CA . GLU A 1 88 ? 7.525 8.484 -7.207 1.00 98.06 88 GLU A CA 1
ATOM 647 C C . GLU A 1 88 ? 8.911 9.064 -6.908 1.00 98.06 88 GLU A C 1
ATOM 649 O O . GLU A 1 88 ? 9.203 10.226 -7.211 1.00 98.06 88 GLU A O 1
ATOM 654 N N . LEU A 1 89 ? 9.767 8.248 -6.295 1.00 97.31 89 LEU A N 1
ATOM 655 C CA . LEU A 1 89 ? 11.136 8.628 -5.953 1.00 97.31 89 LEU A CA 1
ATOM 656 C C . LEU A 1 89 ? 12.057 8.405 -7.155 1.00 97.31 89 LEU A C 1
ATOM 658 O O . LEU A 1 89 ? 12.778 9.311 -7.574 1.00 97.31 89 LEU A O 1
ATOM 662 N N . GLU A 1 90 ? 11.955 7.211 -7.734 1.00 96.44 90 GLU A N 1
ATOM 663 C CA . GLU A 1 90 ? 12.695 6.707 -8.891 1.00 96.44 90 GLU A CA 1
ATOM 664 C C . GLU A 1 90 ? 11.760 5.791 -9.701 1.00 96.44 90 GLU A C 1
ATOM 666 O O . GLU A 1 90 ? 10.738 5.352 -9.159 1.00 96.44 90 GLU A O 1
ATOM 671 N N . PRO A 1 91 ? 12.091 5.444 -10.960 1.00 96.06 91 PRO A N 1
ATOM 672 C CA . PRO A 1 91 ? 11.286 4.505 -11.730 1.00 96.06 91 PRO A CA 1
ATOM 673 C C . PRO A 1 91 ? 10.989 3.229 -10.934 1.00 96.06 91 PRO A C 1
ATOM 675 O O . PRO A 1 91 ? 11.897 2.556 -10.446 1.00 96.06 91 PRO A O 1
ATOM 678 N N . ALA A 1 92 ? 9.700 2.914 -10.802 1.00 97.00 92 ALA A N 1
ATOM 679 C CA . ALA A 1 92 ? 9.189 1.756 -10.068 1.00 97.00 92 ALA A CA 1
ATOM 680 C C . ALA A 1 92 ? 9.465 1.731 -8.544 1.00 97.00 92 ALA A C 1
ATOM 682 O O . ALA A 1 92 ? 9.250 0.690 -7.915 1.00 97.00 92 ALA A O 1
ATOM 683 N N . ARG A 1 93 ? 9.893 2.851 -7.939 1.00 98.38 93 ARG A N 1
ATOM 684 C CA . ARG A 1 93 ? 10.115 3.009 -6.490 1.00 98.38 93 ARG A CA 1
ATOM 685 C C . ARG A 1 93 ? 9.326 4.193 -5.941 1.00 98.38 93 ARG A C 1
ATOM 687 O O . ARG A 1 93 ? 9.480 5.331 -6.390 1.00 98.38 93 ARG A O 1
ATOM 694 N N . TYR A 1 94 ? 8.519 3.933 -4.921 1.00 98.56 94 TYR A N 1
ATOM 695 C CA . TYR A 1 94 ? 7.546 4.886 -4.405 1.00 98.56 94 TYR A CA 1
ATOM 696 C C . TYR A 1 94 ? 7.631 5.000 -2.887 1.00 98.56 94 TYR A C 1
ATOM 698 O O . TYR A 1 94 ? 7.716 3.991 -2.188 1.00 98.56 94 TYR A O 1
ATOM 706 N N . LEU A 1 95 ? 7.525 6.227 -2.380 1.00 98.38 95 LEU A N 1
ATOM 707 C CA . LEU A 1 95 ? 7.139 6.473 -0.996 1.00 98.38 95 LEU A CA 1
ATOM 708 C C . LEU A 1 95 ? 5.614 6.547 -0.938 1.00 98.38 95 LEU A C 1
ATOM 710 O O . LEU A 1 95 ? 5.003 7.391 -1.595 1.00 98.38 95 LEU A O 1
ATOM 714 N N . VAL A 1 96 ? 5.004 5.678 -0.143 1.00 98.25 96 VAL A N 1
ATOM 715 C CA . VAL A 1 96 ? 3.562 5.643 0.091 1.00 98.25 96 VAL A CA 1
ATOM 716 C C . VAL A 1 96 ? 3.295 6.065 1.526 1.00 98.25 96 VAL A C 1
ATOM 718 O O . VAL A 1 96 ? 3.682 5.385 2.475 1.00 98.25 96 VAL A O 1
ATOM 721 N N . GLU A 1 97 ? 2.618 7.195 1.687 1.00 97.94 97 GLU A N 1
ATOM 722 C CA . GLU A 1 97 ? 2.082 7.635 2.968 1.00 97.94 97 GLU A CA 1
ATOM 723 C C . GLU A 1 97 ? 0.603 7.256 3.044 1.00 97.94 97 GLU A C 1
ATOM 725 O O . GLU A 1 97 ? -0.194 7.678 2.205 1.00 97.94 97 GLU A O 1
ATOM 730 N N . VAL A 1 98 ? 0.234 6.472 4.054 1.00 97.00 98 VAL A N 1
ATOM 731 C CA . VAL A 1 98 ? -1.149 6.079 4.335 1.00 97.00 98 VAL A CA 1
ATOM 732 C C . VAL A 1 98 ? -1.612 6.840 5.560 1.00 97.00 98 VAL A C 1
ATOM 734 O O . VAL A 1 98 ? -1.123 6.594 6.661 1.00 97.00 98 VAL A O 1
ATOM 737 N N . PHE A 1 99 ? -2.554 7.757 5.388 1.00 96.31 99 PHE A N 1
ATOM 738 C CA . PHE A 1 99 ? -3.246 8.362 6.518 1.00 96.31 99 PHE A CA 1
ATOM 739 C C . PHE A 1 99 ? -4.536 7.599 6.795 1.00 96.31 99 PHE A C 1
ATOM 741 O O . PHE A 1 99 ? -5.347 7.431 5.889 1.00 96.31 99 PHE A O 1
ATOM 748 N N . GLU A 1 100 ? -4.748 7.204 8.045 1.00 95.12 100 GLU A N 1
ATOM 749 C CA . GLU A 1 100 ? -5.972 6.594 8.551 1.00 95.12 100 GLU A CA 1
ATOM 750 C C . GLU A 1 100 ? -6.735 7.567 9.448 1.00 95.12 100 GLU A C 1
ATOM 752 O O . GLU A 1 100 ? -6.151 8.254 10.289 1.00 95.12 100 GLU A O 1
ATOM 757 N N . ARG A 1 101 ? -8.064 7.542 9.342 1.00 94.00 101 ARG A N 1
ATOM 758 C CA . ARG A 1 101 ? -8.985 8.153 10.301 1.00 94.00 101 ARG A CA 1
ATOM 759 C C . ARG A 1 101 ? -10.010 7.123 10.747 1.00 94.00 101 ARG A C 1
ATOM 761 O O . ARG A 1 101 ? -10.887 6.722 9.975 1.00 94.00 101 ARG A O 1
ATOM 768 N N . ARG A 1 102 ? -9.893 6.707 12.004 1.00 94.06 102 ARG A N 1
ATOM 769 C CA . ARG A 1 102 ? -10.765 5.711 12.629 1.00 94.06 102 ARG A CA 1
ATOM 770 C C . ARG A 1 102 ? -12.113 6.331 13.007 1.00 94.06 102 ARG A C 1
ATOM 772 O O . ARG A 1 102 ? -12.187 7.544 13.219 1.00 94.06 102 ARG A O 1
ATOM 779 N N . PRO A 1 103 ? -13.172 5.520 13.169 1.00 92.62 103 PRO A N 1
ATOM 780 C CA . PRO A 1 103 ? -14.480 6.013 13.605 1.00 92.62 103 PRO A CA 1
ATOM 781 C C . PRO A 1 103 ? -14.463 6.734 14.961 1.00 92.62 103 PRO A C 1
ATOM 783 O O . PRO A 1 103 ? -15.291 7.607 15.193 1.00 92.62 103 PRO A O 1
ATOM 786 N N . SER A 1 104 ? -13.511 6.403 15.843 1.00 92.50 104 SER A N 1
ATOM 787 C CA . SER A 1 104 ? -13.306 7.076 17.135 1.00 92.50 104 SER A CA 1
ATOM 788 C C . SER A 1 104 ? -12.753 8.501 17.015 1.00 92.50 104 SER A C 1
ATOM 790 O O . SER A 1 104 ? -12.699 9.214 18.012 1.00 92.50 104 SER A O 1
ATOM 792 N N . GLY A 1 105 ? -12.301 8.907 15.825 1.00 89.12 105 GLY A N 1
ATOM 793 C CA . GLY A 1 105 ? -11.568 10.152 15.596 1.00 89.12 105 GLY A CA 1
ATOM 794 C C . GLY A 1 105 ? -10.048 10.016 15.729 1.00 89.1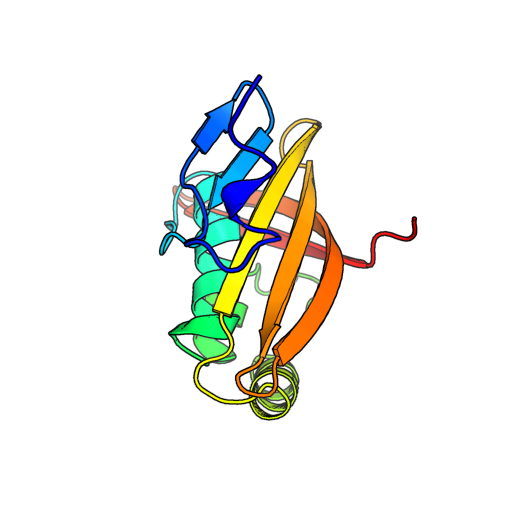2 105 GLY A C 1
ATOM 795 O O . GLY A 1 105 ? -9.336 10.947 15.364 1.00 89.12 105 GLY A O 1
ATOM 796 N N . GLU A 1 106 ? -9.534 8.868 16.189 1.00 93.19 106 GLU A N 1
ATOM 797 C CA . GLU A 1 106 ? -8.093 8.584 16.194 1.00 93.19 106 GLU A CA 1
ATOM 798 C C . GLU A 1 106 ? -7.543 8.599 14.758 1.00 93.19 106 GLU A C 1
ATOM 800 O O . GLU A 1 106 ? -8.128 8.004 13.845 1.00 93.19 106 GLU A O 1
ATOM 805 N N . THR A 1 107 ? -6.401 9.259 14.564 1.00 92.94 107 THR A N 1
ATOM 806 C CA . THR A 1 107 ? -5.704 9.326 13.278 1.00 92.94 107 THR A CA 1
ATOM 807 C C . THR A 1 107 ? -4.320 8.702 13.371 1.00 92.94 107 THR A C 1
ATOM 809 O O . THR A 1 107 ? -3.659 8.765 14.409 1.00 92.94 107 THR A O 1
ATOM 812 N N . LYS A 1 108 ? -3.875 8.078 12.278 1.00 94.19 108 LYS A N 1
ATOM 813 C CA . LYS A 1 108 ? -2.532 7.498 12.157 1.00 94.19 108 LYS A CA 1
ATOM 814 C C . LYS A 1 108 ? -1.960 7.782 10.782 1.00 94.19 108 LYS A C 1
ATOM 816 O O . LYS A 1 108 ? -2.706 7.859 9.814 1.00 94.19 108 LYS A O 1
ATOM 821 N N . THR A 1 109 ? -0.639 7.881 10.700 1.00 94.69 109 THR A N 1
ATOM 822 C CA . THR A 1 109 ? 0.071 7.933 9.422 1.00 94.69 109 THR A CA 1
ATOM 823 C C . THR A 1 109 ? 1.142 6.863 9.400 1.00 94.69 109 THR A C 1
ATOM 825 O O . THR A 1 109 ? 1.980 6.803 10.300 1.00 94.69 109 THR A O 1
ATOM 828 N N . TYR A 1 110 ? 1.130 6.057 8.349 1.00 94.12 110 TYR A N 1
ATOM 829 C CA . TYR A 1 110 ? 2.138 5.050 8.059 1.00 94.12 110 TYR A CA 1
ATOM 830 C C . TYR A 1 110 ? 2.916 5.463 6.818 1.00 94.12 110 TYR A C 1
ATOM 832 O O . TYR A 1 110 ? 2.348 6.046 5.896 1.00 94.12 110 TYR A O 1
ATOM 840 N N . ARG A 1 111 ? 4.212 5.157 6.788 1.00 96.31 111 ARG A N 1
ATOM 841 C CA . ARG A 1 111 ? 5.073 5.406 5.631 1.00 96.31 111 ARG A CA 1
ATOM 842 C C . ARG A 1 111 ? 5.706 4.108 5.175 1.00 96.31 111 ARG A C 1
ATOM 844 O O . ARG A 1 111 ? 6.208 3.339 5.995 1.00 96.31 111 ARG A O 1
ATOM 851 N N . GLN A 1 112 ? 5.656 3.867 3.874 1.00 97.56 112 GLN A N 1
ATOM 852 C CA . GLN A 1 112 ? 6.110 2.630 3.261 1.00 97.56 112 GLN A CA 1
ATOM 853 C C . GLN A 1 112 ? 6.954 2.945 2.029 1.00 97.56 112 GLN A C 1
ATOM 855 O O . GLN A 1 112 ? 6.543 3.749 1.194 1.00 97.56 112 GLN A O 1
ATOM 860 N N . ASN A 1 113 ? 8.102 2.290 1.892 1.00 98.12 113 ASN A N 1
ATOM 861 C CA . ASN A 1 113 ? 8.793 2.202 0.614 1.00 98.12 113 ASN A CA 1
ATOM 862 C C . ASN A 1 113 ? 8.208 1.019 -0.153 1.00 98.12 113 ASN A C 1
ATOM 864 O O . ASN A 1 113 ? 8.148 -0.096 0.369 1.00 98.12 113 ASN A O 1
ATOM 868 N N . VAL A 1 114 ? 7.762 1.278 -1.377 1.00 98.44 114 VAL A N 1
ATOM 869 C CA . VAL A 1 114 ? 7.116 0.289 -2.236 1.00 98.44 114 VAL A CA 1
ATOM 870 C C . VAL A 1 114 ? 7.853 0.203 -3.560 1.00 98.44 114 VAL A C 1
ATOM 872 O O . VAL A 1 114 ? 8.073 1.220 -4.220 1.00 98.44 114 VAL A O 1
ATOM 875 N N . THR A 1 115 ? 8.192 -1.015 -3.972 1.00 98.50 115 THR A N 1
ATOM 876 C CA . THR A 1 115 ? 8.651 -1.290 -5.338 1.00 98.50 115 THR A CA 1
ATOM 877 C C . THR A 1 115 ? 7.596 -2.054 -6.115 1.00 98.50 115 THR A C 1
ATOM 879 O O . THR A 1 115 ? 6.810 -2.821 -5.554 1.00 98.50 115 THR A O 1
ATOM 882 N N . THR A 1 116 ? 7.572 -1.838 -7.425 1.00 98.56 116 THR A N 1
ATOM 883 C CA . THR A 1 116 ? 6.651 -2.524 -8.335 1.00 98.56 116 THR A CA 1
ATOM 884 C C . THR A 1 116 ? 7.403 -3.174 -9.481 1.00 98.56 116 THR A C 1
ATOM 886 O O . THR A 1 116 ? 8.439 -2.668 -9.903 1.00 98.56 116 THR A O 1
ATOM 889 N N . VAL A 1 117 ? 6.838 -4.224 -10.064 1.00 98.25 117 VAL A N 1
ATOM 890 C CA . VAL A 1 117 ? 7.348 -4.822 -11.301 1.00 98.25 117 VAL A CA 1
ATOM 891 C C . VAL A 1 117 ? 6.215 -5.029 -12.296 1.00 98.25 117 VAL A C 1
ATOM 893 O O . VAL A 1 117 ? 5.087 -5.313 -11.901 1.00 98.25 117 VAL A O 1
ATOM 896 N N . HIS A 1 118 ? 6.505 -4.910 -13.589 1.00 97.69 118 HIS A N 1
ATOM 897 C CA . HIS A 1 118 ? 5.581 -5.295 -14.651 1.00 97.69 118 HIS A CA 1
ATOM 898 C C . HIS A 1 118 ? 5.989 -6.655 -15.229 1.00 97.69 118 HIS A C 1
ATOM 900 O O . HIS A 1 118 ? 7.150 -6.842 -15.588 1.00 97.69 118 HIS A O 1
ATOM 906 N N . ARG A 1 119 ? 5.050 -7.603 -15.300 1.00 96.19 119 ARG A N 1
ATOM 907 C CA . ARG A 1 119 ? 5.232 -8.951 -15.854 1.00 96.19 119 ARG A CA 1
ATOM 908 C C . ARG A 1 119 ? 3.964 -9.368 -16.595 1.00 96.19 119 ARG A C 1
ATOM 910 O O . ARG A 1 119 ? 2.870 -9.241 -16.052 1.00 96.19 119 ARG A O 1
ATOM 917 N N . ASP A 1 120 ? 4.122 -9.835 -17.829 1.00 93.25 120 ASP A N 1
ATOM 918 C CA . ASP A 1 120 ? 3.046 -10.421 -18.641 1.00 93.25 120 ASP A CA 1
ATOM 919 C C . ASP A 1 120 ? 1.779 -9.549 -18.748 1.00 93.25 120 ASP A C 1
ATOM 921 O O . ASP A 1 120 ? 0.652 -10.020 -18.611 1.00 93.25 120 ASP A O 1
ATOM 925 N N . GLY A 1 121 ? 1.957 -8.240 -18.958 1.00 95.00 121 GLY A N 1
ATOM 926 C CA . GLY A 1 121 ? 0.845 -7.294 -19.104 1.00 95.00 121 GLY A CA 1
ATOM 927 C C . GLY A 1 121 ? 0.197 -6.861 -17.786 1.00 95.00 121 GLY A C 1
ATOM 928 O O . GLY A 1 121 ? -0.757 -6.084 -17.807 1.00 95.00 121 GLY A O 1
ATOM 929 N N . ARG A 1 122 ? 0.724 -7.300 -16.637 1.00 97.50 122 ARG A N 1
ATOM 930 C CA . ARG A 1 122 ? 0.238 -6.958 -15.296 1.00 97.50 122 ARG A CA 1
ATOM 931 C C . ARG A 1 122 ? 1.344 -6.342 -14.440 1.00 97.50 122 ARG A C 1
ATOM 933 O O . ARG A 1 122 ? 2.508 -6.712 -14.539 1.00 97.50 122 ARG A O 1
ATOM 940 N N . THR A 1 123 ? 0.989 -5.404 -13.570 1.00 98.56 123 THR A N 1
ATOM 941 C CA . THR A 1 123 ? 1.901 -4.844 -12.566 1.00 98.56 123 THR A CA 1
ATOM 942 C C . THR A 1 123 ? 1.638 -5.477 -11.199 1.00 98.56 123 THR A C 1
ATOM 944 O O . THR A 1 123 ? 0.489 -5.700 -10.819 1.00 98.56 123 THR A O 1
ATOM 947 N N . PHE A 1 124 ? 2.709 -5.763 -10.464 1.00 98.62 124 PHE A N 1
ATOM 948 C CA . PHE A 1 124 ? 2.699 -6.359 -9.131 1.00 98.62 124 PHE A CA 1
ATOM 949 C C . PHE A 1 124 ? 3.474 -5.488 -8.146 1.00 98.62 124 PHE A C 1
ATOM 951 O O . PHE A 1 124 ? 4.421 -4.798 -8.531 1.00 98.62 124 PHE A O 1
ATOM 958 N N . ILE A 1 125 ? 3.102 -5.572 -6.872 1.00 98.62 125 ILE A N 1
ATOM 959 C CA . ILE A 1 125 ? 3.942 -5.118 -5.763 1.00 98.62 125 ILE A CA 1
ATOM 960 C C . ILE A 1 125 ? 5.067 -6.138 -5.556 1.00 98.62 125 ILE A C 1
ATOM 962 O O . ILE A 1 125 ? 4.812 -7.341 -5.484 1.00 98.62 125 ILE A O 1
ATOM 966 N N . ASP A 1 126 ? 6.300 -5.655 -5.467 1.00 98.00 126 ASP A N 1
ATOM 967 C CA . ASP A 1 126 ? 7.506 -6.476 -5.320 1.00 98.00 126 ASP A CA 1
ATOM 968 C C . ASP A 1 126 ? 8.064 -6.403 -3.892 1.00 98.00 126 ASP A C 1
ATOM 970 O O . ASP A 1 126 ? 8.283 -7.424 -3.250 1.00 98.00 126 ASP A O 1
ATOM 974 N N . THR A 1 127 ? 8.192 -5.206 -3.322 1.00 97.56 127 THR A N 1
ATOM 975 C CA . THR A 1 127 ? 8.562 -5.048 -1.910 1.00 97.56 127 THR A CA 1
ATOM 976 C C . THR A 1 127 ? 7.702 -3.998 -1.228 1.00 97.56 127 THR A C 1
ATOM 978 O O . THR A 1 127 ? 7.236 -3.048 -1.859 1.00 97.56 127 THR A O 1
ATOM 981 N N . VAL A 1 128 ? 7.493 -4.186 0.077 1.00 97.00 128 VAL A N 1
ATOM 982 C CA . VAL A 1 128 ? 6.889 -3.202 0.978 1.00 97.00 128 VAL A CA 1
ATOM 983 C C . VAL A 1 128 ? 7.703 -3.206 2.264 1.00 97.00 128 VAL A C 1
ATOM 985 O O . VAL A 1 128 ? 7.720 -4.206 2.982 1.00 97.00 128 VAL A O 1
ATOM 988 N N . THR A 1 129 ? 8.373 -2.102 2.568 1.00 95.88 129 THR A N 1
ATOM 989 C CA . THR A 1 129 ? 9.113 -1.925 3.825 1.00 95.88 129 THR A CA 1
ATOM 990 C C . THR A 1 129 ? 8.652 -0.659 4.526 1.00 95.88 129 THR A C 1
ATOM 992 O O . THR A 1 129 ? 8.174 0.273 3.882 1.00 95.88 129 THR A O 1
ATOM 995 N N . SER A 1 130 ? 8.758 -0.609 5.854 1.00 92.75 130 SER A N 1
ATOM 996 C CA . SER A 1 130 ? 8.542 0.644 6.577 1.00 92.75 130 SER A CA 1
ATOM 997 C C . SER A 1 130 ? 9.573 1.675 6.122 1.00 92.75 130 SER A C 1
ATOM 999 O O . SER A 1 130 ? 10.759 1.369 6.009 1.00 92.75 130 SER A O 1
ATOM 1001 N N . ALA A 1 131 ? 9.119 2.896 5.864 1.00 83.19 131 ALA A N 1
ATOM 1002 C CA . ALA A 1 131 ? 10.010 4.026 5.668 1.00 83.19 131 ALA A CA 1
ATOM 1003 C C . ALA A 1 131 ? 10.140 4.764 7.005 1.00 83.19 131 ALA A C 1
ATOM 1005 O O . ALA A 1 131 ? 9.152 5.307 7.508 1.00 83.19 131 ALA A O 1
ATOM 1006 N N . ASP A 1 132 ? 11.341 4.763 7.583 1.00 72.62 132 ASP A N 1
ATOM 1007 C CA . ASP A 1 132 ? 11.650 5.634 8.716 1.00 72.62 132 ASP A CA 1
ATOM 1008 C C . ASP A 1 132 ? 11.705 7.099 8.249 1.00 72.62 132 ASP A C 1
ATOM 1010 O O . ASP A 1 132 ? 11.904 7.379 7.064 1.00 72.62 132 ASP A O 1
ATOM 1014 N N . ARG A 1 133 ? 11.420 8.024 9.174 1.00 53.44 133 ARG A N 1
ATOM 1015 C CA . ARG A 1 133 ? 11.301 9.464 8.892 1.00 53.44 133 ARG A CA 1
ATOM 1016 C C . ARG A 1 133 ? 12.576 10.093 8.352 1.00 53.44 133 ARG A C 1
ATOM 1018 O O . ARG A 1 133 ? 13.648 9.832 8.933 1.00 53.44 133 ARG A O 1
#

InterPro domains:
  IPR058489 Domain of unknown function DUF8176 [PF26527] (12-128)

Foldseek 3Di:
DPDPPQVVVPHAWDADDDPQKGKFLDCADFADLVSLVSVLVCCLQPVLFLVSNVVQADPPAPDDHRVVSSVVSVVADHPWDWMWIWGPPDVQWIWIWIWIQHPVRDIDIFIWIWGWDDDPRGIHTRDIDGDDD

Radius of gyration: 14.31 Å; chains: 1; bounding box: 28×41×36 Å

pLDDT: mean 92.29, std 13.07, range [39.66, 98.81]

Secondary structure (DSSP, 8-state):
--SSHHHHTTPPPP-EEETTEEEE-----SSSHHHHHHHHHHHHHTS--HHHHHHTB-TTSS---HHHHHHHHHTSPTT-EEEEEEEEEETTEEEEEEEEE-TTS-EEEEEEEEEEEEETTEEEEEEEEE---